Protein AF-A0A5C8HL17-F1 (afdb_monomer)

Foldseek 3Di:
DDDDDDDDDDDDDDDDDDDDDDDDDDDDDDDDDPDPPPPPPPPDDDPQDALWDFPDDDQWKTKIKHAQVSLCVLQVHGQDPVCLLSSLVSLLQLVSQCSHPVSVVVSVQSNVQSVVVVVQSSVQSVCSHPPVKIWMWMWTRDPVDIHIHIHIGHDD

pLDDT: mean 79.91, std 22.43, range [35.78, 98.31]

Radius of gyration: 26.23 Å; Cα contacts (8 Å, |Δi|>4): 210; chains: 1; bounding box: 77×61×43 Å

Sequence (156 aa):
MRRTSVLAIALTVMLGLTACAPAQQPGSETTAPSGSASETTQPTPAPAETFVTIAYSDSYKTIFQLDAEQIAAASGTDLTADSIDAVATALAPASVWQADSQTAPYADLIATAFSREADSTREALHAVLNDDARLKIYVGHNSNAEIAHIQTEHDN

Mean predicted aligned error: 14.61 Å

Secondary structure (DSSP, 8-state):
-----------------------------------------PPPPPPPB---EEEEE-SSEEEEEE-HHHHHHHHTS---TTTHHHHHHHHSSHHHHHTBTTTGGGHHHHHHHHHH-HHHHHHHHHHHHHSSEEEEEEEEEETTEEEEEEEEEE--

Solvent-accessible surface area (backbone atoms only — not comparable to full-atom values): 9640 Å² total; per-residue (Å²): 136,87,87,81,87,86,88,84,86,85,86,86,86,85,86,84,87,86,87,86,85,88,88,84,89,87,83,83,89,79,82,83,76,81,78,79,76,78,76,75,77,72,78,76,76,73,82,57,52,80,58,71,42,78,78,44,76,61,91,50,34,40,30,38,36,30,45,60,68,33,45,18,67,60,35,74,40,72,77,44,93,90,31,48,70,60,38,54,58,43,54,26,47,36,69,52,33,50,45,18,69,85,41,35,90,44,11,64,44,46,16,49,21,41,66,75,39,46,66,49,43,49,53,16,54,51,35,33,73,74,60,71,23,26,35,26,40,40,34,39,45,49,102,88,51,75,50,37,44,66,40,66,44,66,82,128

Nearest PDB structures (foldseek):
  5k0p-assembly1_B  TM=3.772E-01  e=8.253E+00  Pyrobaculum calidifontis JCM 11548
  7okt-assembly2_B  TM=3.736E-01  e=8.773E+00  Homo sapiens

Structure (mmCIF, N/CA/C/O backbone):
data_AF-A0A5C8HL17-F1
#
_entry.id   AF-A0A5C8HL17-F1
#
loop_
_atom_site.group_PDB
_atom_site.id
_atom_site.type_symbol
_atom_site.label_atom_id
_atom_site.label_alt_id
_atom_site.label_comp_id
_atom_site.label_asym_id
_atom_site.label_entity_id
_atom_site.label_seq_id
_atom_site.pdbx_PDB_ins_code
_atom_site.Cartn_x
_atom_site.Cartn_y
_atom_site.Cartn_z
_atom_site.occupancy
_atom_site.B_iso_or_equiv
_atom_site.auth_seq_id
_atom_site.auth_comp_id
_atom_site.auth_asym_id
_atom_site.auth_atom_id
_atom_site.pdbx_PDB_model_num
ATOM 1 N N . MET A 1 1 ? -16.397 22.067 -29.656 1.00 42.16 1 MET A N 1
ATOM 2 C CA . MET A 1 1 ? -15.499 22.574 -28.596 1.00 42.16 1 MET A CA 1
ATOM 3 C C . MET A 1 1 ? -14.068 22.430 -29.088 1.00 42.16 1 MET A C 1
ATOM 5 O O . MET A 1 1 ? -13.702 21.355 -29.547 1.00 42.16 1 MET A O 1
ATOM 9 N N . ARG A 1 2 ? -13.333 23.544 -29.165 1.00 36.09 2 ARG A N 1
ATOM 10 C CA . ARG A 1 2 ? -12.019 23.645 -29.817 1.00 36.09 2 ARG A CA 1
ATOM 11 C C . ARG A 1 2 ? -10.910 23.236 -28.842 1.00 36.09 2 ARG A C 1
ATOM 13 O O . ARG A 1 2 ? -10.924 23.663 -27.695 1.00 36.09 2 ARG A O 1
ATOM 20 N N . ARG A 1 3 ? -9.975 22.418 -29.329 1.00 49.31 3 ARG A N 1
ATOM 21 C CA . ARG A 1 3 ? -8.688 22.105 -28.695 1.00 49.31 3 ARG A CA 1
ATOM 22 C C . ARG A 1 3 ? -7.752 23.309 -28.821 1.00 49.31 3 ARG A C 1
ATOM 24 O O . ARG A 1 3 ? -7.663 23.863 -29.914 1.00 49.31 3 ARG A O 1
ATOM 31 N N . THR A 1 4 ? -6.995 23.613 -27.769 1.00 45.09 4 THR A N 1
ATOM 32 C CA . THR A 1 4 ? -5.755 24.396 -27.880 1.00 45.09 4 THR A CA 1
ATOM 33 C C . THR A 1 4 ? -4.794 24.025 -26.756 1.00 45.09 4 THR A C 1
ATOM 35 O O . THR A 1 4 ? -5.129 24.129 -25.581 1.00 45.09 4 THR A O 1
ATOM 38 N N . SER A 1 5 ? -3.626 23.548 -27.175 1.00 46.50 5 SER A N 1
ATOM 39 C CA . SER A 1 5 ? -2.414 23.262 -26.410 1.00 46.50 5 SER A CA 1
ATOM 40 C C . SER A 1 5 ? -1.787 24.534 -25.812 1.00 46.50 5 SER A C 1
ATOM 42 O O . SER A 1 5 ? -2.112 25.631 -26.258 1.00 46.50 5 SER A O 1
ATOM 44 N N . VAL A 1 6 ? -0.819 24.390 -24.898 1.00 42.53 6 VAL A N 1
ATOM 45 C CA . VAL A 1 6 ? 0.613 24.727 -25.104 1.00 42.53 6 VAL A CA 1
ATOM 46 C C . VAL A 1 6 ? 1.372 24.693 -23.763 1.00 42.53 6 VAL A C 1
ATOM 48 O O . VAL A 1 6 ? 0.928 25.211 -22.745 1.00 42.53 6 VAL A O 1
ATOM 51 N N . LEU A 1 7 ? 2.531 24.041 -23.833 1.00 42.22 7 LEU A N 1
ATOM 52 C CA . LEU A 1 7 ? 3.609 23.874 -22.862 1.00 42.22 7 LEU A CA 1
ATOM 53 C C . LEU A 1 7 ? 4.429 25.175 -22.712 1.00 42.22 7 LEU A C 1
ATOM 55 O O . LEU A 1 7 ? 4.697 25.821 -23.723 1.00 42.22 7 LEU A O 1
ATOM 59 N N . ALA A 1 8 ? 4.932 25.506 -21.518 1.00 44.28 8 ALA A N 1
ATOM 60 C CA . ALA A 1 8 ? 6.063 26.433 -21.380 1.00 44.28 8 ALA A CA 1
ATOM 61 C C . ALA A 1 8 ? 6.894 26.128 -20.121 1.00 44.28 8 ALA A C 1
ATOM 63 O O . ALA A 1 8 ? 6.451 26.321 -18.993 1.00 44.28 8 ALA A O 1
ATOM 64 N N . ILE A 1 9 ? 8.109 25.636 -20.362 1.00 43.78 9 ILE A N 1
ATOM 65 C CA . ILE A 1 9 ? 9.201 25.420 -19.409 1.00 43.78 9 ILE A CA 1
ATOM 66 C C . ILE A 1 9 ? 9.983 26.734 -19.300 1.00 43.78 9 ILE A C 1
ATOM 68 O O . ILE A 1 9 ? 10.326 27.317 -20.328 1.00 43.78 9 ILE A O 1
ATOM 72 N N . ALA A 1 10 ? 10.314 27.175 -18.085 1.00 45.81 10 ALA A N 1
ATOM 73 C CA . ALA A 1 10 ? 11.260 28.266 -17.858 1.00 45.81 10 ALA A CA 1
ATOM 74 C C . ALA A 1 10 ? 12.396 27.781 -16.947 1.00 45.81 10 ALA A C 1
ATOM 76 O O . ALA A 1 10 ? 12.210 27.536 -15.758 1.00 45.81 10 ALA A O 1
ATOM 77 N N . LEU A 1 11 ? 13.564 27.610 -17.565 1.00 40.94 11 LEU A N 1
ATOM 78 C CA . LEU A 1 11 ? 14.851 27.283 -16.965 1.00 40.94 11 LEU A CA 1
ATOM 79 C C . LEU A 1 11 ? 15.594 28.603 -16.711 1.00 40.94 11 LEU A C 1
ATOM 81 O O . LEU A 1 11 ? 15.856 29.337 -17.664 1.00 40.94 11 LEU A O 1
ATOM 85 N N . THR A 1 12 ? 15.958 28.899 -15.464 1.00 53.41 12 THR A N 1
ATOM 86 C CA . THR A 1 12 ? 16.748 30.096 -15.131 1.00 53.41 12 THR A CA 1
ATOM 87 C C . THR A 1 12 ? 18.069 29.669 -14.503 1.00 53.41 12 THR A C 1
ATOM 89 O O . THR A 1 12 ? 18.123 29.287 -13.338 1.00 53.41 12 THR A O 1
ATOM 92 N N . VAL A 1 13 ? 19.140 29.726 -15.295 1.00 46.25 13 VAL A N 1
ATOM 93 C CA . VAL A 1 13 ? 20.533 29.589 -14.847 1.00 46.25 13 VAL A CA 1
ATOM 94 C C . VAL A 1 13 ? 21.105 30.997 -14.711 1.00 46.25 13 VAL A C 1
ATOM 96 O O . VAL A 1 13 ? 21.117 31.751 -15.683 1.00 46.25 13 VAL A O 1
ATOM 99 N N . MET A 1 14 ? 21.571 31.363 -13.516 1.00 50.06 14 MET A N 1
ATOM 100 C CA . MET A 1 14 ? 22.190 32.663 -13.248 1.00 50.06 14 MET A CA 1
ATOM 101 C C . MET A 1 14 ? 23.695 32.468 -13.008 1.00 50.06 14 MET A C 1
ATOM 103 O O . MET A 1 14 ? 24.106 31.942 -11.977 1.00 50.06 14 MET A O 1
ATOM 107 N N . LEU A 1 15 ? 24.511 32.870 -13.990 1.00 47.12 15 LEU A N 1
ATOM 108 C CA . LEU A 1 15 ? 25.963 33.026 -13.868 1.00 47.12 15 LEU A CA 1
ATOM 109 C C . LEU A 1 15 ? 26.269 34.421 -13.306 1.00 47.12 15 LEU A C 1
ATOM 111 O O . LEU A 1 15 ? 25.913 35.424 -13.923 1.00 47.12 15 LEU A O 1
ATOM 115 N N . GLY A 1 16 ? 26.979 34.482 -12.180 1.00 44.03 16 GLY A N 1
ATOM 116 C CA . GLY A 1 16 ? 27.590 35.705 -11.661 1.00 44.03 16 GLY A CA 1
ATOM 117 C C . GLY A 1 16 ? 29.113 35.623 -11.749 1.00 44.03 16 GLY A C 1
ATOM 118 O O . GLY A 1 16 ? 29.729 34.869 -11.004 1.00 44.03 16 GLY A O 1
ATOM 119 N N . LEU A 1 17 ? 29.700 36.393 -12.669 1.00 49.94 17 LEU A N 1
ATOM 120 C CA . LEU A 1 17 ? 31.133 36.694 -12.755 1.00 49.94 17 LEU A CA 1
ATOM 121 C C . LEU A 1 17 ? 31.452 37.930 -11.904 1.00 49.94 17 LEU A C 1
ATOM 123 O O . LEU A 1 17 ? 30.782 38.953 -12.046 1.00 49.94 17 LEU A O 1
ATOM 127 N N . THR A 1 18 ? 32.546 37.892 -11.145 1.00 57.34 18 THR A N 1
ATOM 128 C CA . THR A 1 18 ? 33.191 39.104 -10.617 1.00 57.34 18 THR A CA 1
ATOM 129 C C . THR A 1 18 ? 34.710 38.974 -10.704 1.00 57.34 18 THR A C 1
ATOM 131 O O . THR A 1 18 ? 35.293 37.979 -10.282 1.00 57.34 18 THR A O 1
ATOM 134 N N . ALA A 1 19 ? 35.329 39.985 -11.313 1.00 49.66 19 ALA A N 1
ATOM 135 C CA . ALA A 1 19 ? 36.747 40.098 -11.641 1.00 49.66 19 ALA A CA 1
ATOM 136 C C . ALA A 1 19 ? 37.540 40.878 -10.575 1.00 49.66 19 ALA A C 1
ATOM 138 O O . ALA A 1 19 ? 36.964 41.741 -9.919 1.00 49.66 19 ALA A O 1
ATOM 139 N N . CYS A 1 20 ? 38.858 40.644 -10.481 1.00 43.91 20 CYS A N 1
ATOM 140 C CA . CYS A 1 20 ? 39.902 41.685 -10.376 1.00 43.91 20 CYS A CA 1
ATOM 141 C C . CYS A 1 20 ? 41.315 41.064 -10.322 1.00 43.91 20 CYS A C 1
ATOM 143 O O . CYS A 1 20 ? 41.572 40.165 -9.528 1.00 43.91 20 CYS A O 1
ATOM 145 N N . ALA A 1 21 ? 42.227 41.569 -11.159 1.00 44.09 21 ALA A N 1
ATOM 146 C CA . ALA A 1 21 ? 43.671 41.283 -11.144 1.00 44.09 21 ALA A CA 1
ATOM 147 C C . ALA A 1 21 ? 44.423 42.276 -10.225 1.00 44.09 21 ALA A C 1
ATOM 149 O O . ALA A 1 21 ? 43.884 43.348 -9.935 1.00 44.09 21 ALA A O 1
ATOM 150 N N . PRO A 1 22 ? 45.665 41.969 -9.792 1.00 51.50 22 PRO A N 1
ATOM 151 C CA . PRO A 1 22 ? 46.831 42.605 -10.431 1.00 51.50 22 PRO A CA 1
ATOM 152 C C . PRO A 1 22 ? 48.074 41.687 -10.597 1.00 51.50 22 PRO A C 1
ATOM 154 O O . PRO A 1 22 ? 48.050 40.504 -10.278 1.00 51.50 22 PRO A O 1
ATOM 157 N N . ALA A 1 23 ? 49.132 42.253 -11.190 1.00 47.78 23 ALA A N 1
ATOM 158 C CA . ALA A 1 23 ? 50.220 41.623 -11.948 1.00 47.78 23 ALA A CA 1
ATOM 159 C C . ALA A 1 23 ? 51.533 41.259 -11.187 1.00 47.78 23 ALA A C 1
ATOM 161 O O . ALA A 1 23 ? 51.752 41.715 -10.072 1.00 47.78 23 ALA A O 1
ATOM 162 N N . GLN A 1 24 ? 52.432 40.562 -11.923 1.00 42.75 24 GLN A N 1
ATOM 163 C CA . GLN A 1 24 ? 53.922 40.465 -11.843 1.00 42.75 24 GLN A CA 1
ATOM 164 C C . GLN A 1 24 ? 54.627 39.312 -11.055 1.00 42.75 24 GLN A C 1
ATOM 166 O O . GLN A 1 24 ? 54.848 39.394 -9.857 1.00 42.75 24 GLN A O 1
ATOM 171 N N . GLN A 1 25 ? 55.019 38.266 -11.819 1.00 43.12 25 GLN A N 1
ATOM 172 C CA . GLN A 1 25 ? 56.296 37.489 -11.958 1.00 43.12 25 GLN A CA 1
ATOM 173 C C . GLN A 1 25 ? 57.489 37.668 -10.964 1.00 43.12 25 GLN A C 1
ATOM 175 O O . GLN A 1 25 ? 57.679 38.771 -10.466 1.00 43.12 25 GLN A O 1
ATOM 180 N N . PRO A 1 26 ? 58.521 36.777 -10.973 1.00 58.12 26 PRO A N 1
ATOM 181 C CA . PRO A 1 26 ? 58.613 35.328 -10.696 1.00 58.12 26 PRO A CA 1
ATOM 182 C C . PRO A 1 26 ? 59.573 35.014 -9.509 1.00 58.12 26 PRO A C 1
ATOM 184 O O . PRO A 1 26 ? 60.483 35.783 -9.214 1.00 58.12 26 PRO A O 1
ATOM 187 N N . GLY A 1 27 ? 59.457 33.850 -8.863 1.00 35.78 27 GLY A N 1
ATOM 188 C CA . GLY A 1 27 ? 60.402 33.452 -7.810 1.00 35.78 27 GLY A CA 1
ATOM 189 C C . GLY A 1 27 ? 60.172 32.031 -7.308 1.00 35.78 27 GLY A C 1
ATOM 190 O O . GLY A 1 27 ? 59.035 31.596 -7.173 1.00 35.78 27 GLY A O 1
ATOM 191 N N . SER A 1 28 ? 61.272 31.316 -7.119 1.00 47.62 28 SER A N 1
ATOM 192 C CA . SER A 1 28 ? 61.405 29.878 -6.909 1.00 47.62 28 SER A CA 1
ATOM 193 C C . SER A 1 28 ? 60.771 29.313 -5.632 1.00 47.62 28 SER A C 1
ATOM 195 O O . SER A 1 28 ? 60.615 30.009 -4.636 1.00 47.62 28 SER A O 1
ATOM 197 N N . GLU A 1 29 ? 60.534 27.996 -5.693 1.00 49.69 29 GLU A N 1
ATOM 198 C CA . GLU A 1 29 ? 60.443 27.038 -4.580 1.00 49.69 29 GLU A CA 1
ATOM 199 C C . GLU 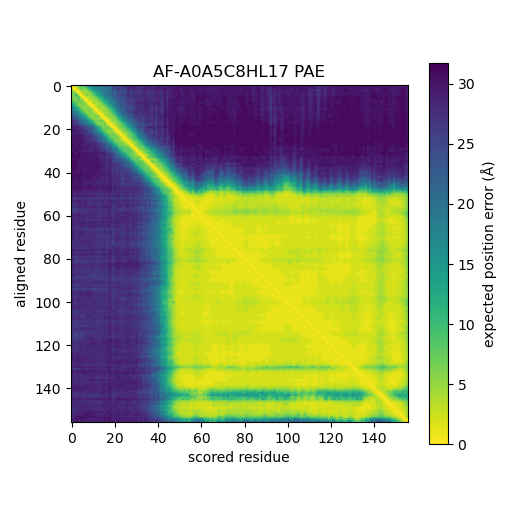A 1 29 ? 59.373 27.304 -3.515 1.00 49.69 29 GLU A C 1
ATOM 201 O O . GLU A 1 29 ? 59.572 28.026 -2.544 1.00 49.69 29 GLU A O 1
ATOM 206 N N . THR A 1 30 ? 58.243 26.600 -3.621 1.00 45.44 30 THR A N 1
ATOM 207 C CA . THR A 1 30 ? 57.402 26.302 -2.456 1.00 45.44 30 THR A CA 1
ATOM 208 C C . THR A 1 30 ? 56.748 24.934 -2.617 1.00 45.44 30 THR A C 1
ATOM 210 O O . THR A 1 30 ? 55.976 24.672 -3.535 1.00 45.44 30 THR A O 1
ATOM 213 N N . THR A 1 31 ? 57.142 24.068 -1.693 1.00 47.38 31 THR A N 1
ATOM 214 C CA . THR A 1 31 ? 56.577 22.798 -1.251 1.00 47.38 31 THR A CA 1
ATOM 215 C C . THR A 1 31 ? 55.072 22.671 -1.490 1.00 47.38 31 THR A C 1
ATOM 217 O O . THR A 1 31 ? 54.289 23.505 -1.040 1.00 47.38 31 THR A O 1
ATOM 220 N N . ALA A 1 32 ? 54.666 21.582 -2.141 1.00 52.50 32 ALA A N 1
ATOM 221 C CA . ALA A 1 32 ? 53.272 21.165 -2.206 1.00 52.50 32 ALA A CA 1
ATOM 222 C C . ALA A 1 32 ? 52.741 20.859 -0.793 1.00 52.50 32 ALA A C 1
ATOM 224 O O . ALA A 1 32 ? 53.315 20.004 -0.115 1.00 52.50 32 ALA A O 1
ATOM 225 N N . PRO A 1 33 ? 51.630 21.462 -0.340 1.00 47.91 33 PRO A N 1
ATOM 226 C CA . PRO A 1 33 ? 50.784 20.809 0.635 1.00 47.91 33 PRO A CA 1
ATOM 227 C C . PRO A 1 33 ? 49.878 19.837 -0.124 1.00 47.91 33 PRO A C 1
ATOM 229 O O . PRO A 1 33 ? 49.073 20.239 -0.966 1.00 47.91 33 PRO A O 1
ATOM 232 N N . SER A 1 34 ? 50.046 18.546 0.162 1.00 49.78 34 SER A N 1
ATOM 233 C CA . SER A 1 34 ? 49.098 17.499 -0.206 1.00 49.78 34 SER A CA 1
ATOM 234 C C . SER A 1 34 ? 47.687 17.958 0.141 1.00 49.78 34 SER A C 1
ATOM 236 O O . SER A 1 34 ? 47.363 18.168 1.310 1.00 49.78 34 SER A O 1
ATOM 238 N N . GLY A 1 35 ? 46.857 18.133 -0.885 1.00 42.97 35 GLY A N 1
ATOM 239 C CA . GLY A 1 35 ? 45.431 18.327 -0.702 1.00 42.97 35 GLY A CA 1
ATOM 240 C C . GLY A 1 35 ? 44.868 17.100 0.001 1.00 42.97 35 GLY A C 1
ATOM 241 O O . GLY A 1 35 ? 44.940 15.994 -0.533 1.00 42.97 35 GLY A O 1
ATOM 242 N N . SER 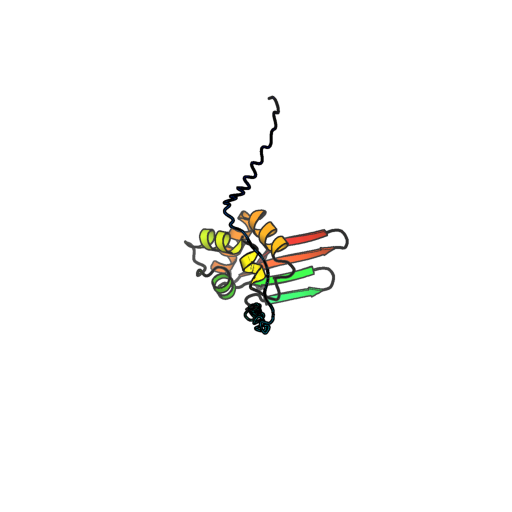A 1 36 ? 44.321 17.298 1.200 1.00 47.97 36 SER A N 1
ATOM 243 C CA . SER A 1 36 ? 43.390 16.346 1.792 1.00 47.97 36 SER A CA 1
ATOM 244 C C . SER A 1 36 ? 42.234 16.176 0.819 1.00 47.97 36 SER A C 1
ATOM 246 O O . SER A 1 36 ? 41.389 17.062 0.677 1.00 47.97 36 SER A O 1
ATOM 248 N N . ALA A 1 37 ? 42.213 15.037 0.132 1.00 53.69 37 ALA A N 1
ATOM 249 C CA . ALA A 1 37 ? 41.010 14.540 -0.497 1.00 53.69 37 ALA A CA 1
ATOM 250 C C . ALA A 1 37 ? 39.969 14.401 0.618 1.00 53.69 37 ALA A C 1
ATOM 252 O O . ALA A 1 37 ? 40.118 13.580 1.519 1.00 53.69 37 ALA A O 1
ATOM 253 N N . SER A 1 38 ? 38.952 15.262 0.601 1.00 43.41 38 SER A N 1
ATOM 254 C CA . SER A 1 38 ? 37.747 15.006 1.378 1.00 43.41 38 SER A CA 1
ATOM 255 C C . SER A 1 38 ? 37.084 13.798 0.732 1.00 43.41 38 SER A C 1
ATOM 257 O O . SER A 1 38 ? 36.419 13.925 -0.297 1.00 43.41 38 SER A O 1
ATOM 259 N N . GLU A 1 39 ? 37.337 12.618 1.298 1.00 49.03 39 GLU A N 1
ATOM 260 C CA . GLU A 1 39 ? 36.491 11.454 1.091 1.00 49.03 39 GLU A CA 1
ATOM 261 C C . GLU A 1 39 ? 35.063 11.901 1.381 1.00 49.03 39 GLU A C 1
ATOM 263 O O . GLU A 1 39 ? 34.702 12.268 2.499 1.00 49.03 39 GLU A O 1
ATOM 268 N N . THR A 1 40 ? 34.261 11.955 0.323 1.00 42.28 40 THR A N 1
ATOM 269 C CA . THR A 1 40 ? 32.821 12.076 0.467 1.00 42.28 40 THR A CA 1
ATOM 270 C C . THR A 1 40 ? 32.391 10.756 1.077 1.00 42.28 40 THR A C 1
ATOM 272 O O . THR A 1 40 ? 32.309 9.752 0.375 1.00 42.28 40 THR A O 1
ATOM 275 N N . THR A 1 41 ? 32.213 10.738 2.398 1.00 43.19 41 THR A N 1
ATOM 276 C CA . THR A 1 41 ? 31.577 9.634 3.109 1.00 43.19 41 THR A CA 1
ATOM 277 C C . THR A 1 41 ? 30.208 9.442 2.476 1.00 43.19 41 THR A C 1
ATOM 279 O O . THR A 1 41 ? 29.266 10.176 2.773 1.00 43.19 41 THR A O 1
ATOM 282 N N . GLN A 1 42 ? 30.116 8.501 1.538 1.00 52.41 42 GLN A N 1
ATOM 283 C CA . GLN A 1 42 ? 28.846 8.024 1.030 1.00 52.41 42 GLN A CA 1
ATOM 284 C C . GLN A 1 42 ? 28.091 7.503 2.256 1.00 52.41 42 GLN A C 1
ATOM 286 O O . GLN A 1 42 ? 28.626 6.633 2.950 1.00 52.41 42 GLN A O 1
ATOM 291 N N . PRO A 1 43 ? 26.920 8.064 2.600 1.00 47.69 43 PRO A N 1
ATOM 292 C CA . PRO A 1 43 ? 26.165 7.565 3.732 1.00 47.69 43 PRO A CA 1
ATOM 293 C C . PRO A 1 43 ? 25.869 6.092 3.465 1.00 47.69 43 PRO A C 1
ATOM 295 O O . PRO A 1 43 ? 25.261 5.745 2.450 1.00 47.69 43 PRO A O 1
ATOM 298 N N . THR A 1 44 ? 26.361 5.225 4.347 1.00 48.53 44 THR A N 1
ATOM 299 C CA . THR A 1 44 ? 25.947 3.826 4.397 1.00 48.53 44 THR A CA 1
ATOM 300 C C . THR A 1 44 ? 24.421 3.828 4.472 1.00 48.53 44 THR A C 1
ATOM 302 O O . THR A 1 44 ? 23.889 4.442 5.403 1.00 48.53 44 THR A O 1
ATOM 305 N N . PRO A 1 45 ? 23.708 3.219 3.505 1.00 53.09 45 PRO A N 1
ATOM 306 C CA . PRO A 1 45 ? 22.263 3.139 3.588 1.00 53.09 45 PRO A CA 1
ATOM 307 C C . PRO A 1 45 ? 21.913 2.450 4.904 1.00 53.09 45 PRO A C 1
ATOM 309 O O . PRO A 1 45 ? 22.485 1.405 5.230 1.00 53.09 45 PRO A O 1
ATOM 312 N N . ALA A 1 46 ? 21.016 3.063 5.676 1.00 55.97 46 ALA A N 1
ATOM 313 C CA . ALA A 1 46 ? 20.410 2.388 6.811 1.00 55.97 46 ALA A CA 1
ATOM 314 C C . ALA A 1 46 ? 19.837 1.043 6.324 1.00 55.97 46 ALA A C 1
ATOM 316 O O . ALA A 1 46 ? 19.383 0.967 5.175 1.00 55.97 46 ALA A O 1
ATOM 317 N N . PRO A 1 47 ? 19.902 -0.025 7.138 1.00 54.81 47 PRO A N 1
ATOM 318 C CA . PRO A 1 47 ? 19.278 -1.285 6.766 1.00 54.81 47 PRO A CA 1
ATOM 319 C C . PRO A 1 47 ? 17.810 -1.016 6.426 1.00 54.81 47 PRO A C 1
ATOM 321 O O . PRO A 1 47 ? 17.102 -0.388 7.208 1.00 54.81 47 PRO A O 1
ATOM 324 N N . ALA A 1 48 ? 17.392 -1.439 5.234 1.00 61.84 48 ALA A N 1
ATOM 325 C CA . ALA A 1 48 ? 16.007 -1.331 4.808 1.00 61.84 48 ALA A CA 1
ATOM 326 C C . ALA A 1 48 ? 15.141 -2.161 5.765 1.00 61.84 48 ALA A C 1
ATOM 328 O O . ALA A 1 48 ? 15.400 -3.353 5.968 1.00 61.84 48 ALA A O 1
ATOM 329 N N . GLU A 1 49 ? 14.161 -1.519 6.392 1.00 71.69 49 GLU A N 1
ATOM 330 C CA . GLU A 1 49 ? 13.269 -2.192 7.330 1.00 71.69 49 GLU A CA 1
ATOM 331 C C . GLU A 1 49 ? 12.307 -3.085 6.553 1.00 71.69 49 GLU A C 1
ATOM 333 O O . GLU A 1 49 ? 11.916 -2.753 5.443 1.00 71.69 49 GLU A O 1
ATOM 338 N N . THR A 1 50 ? 11.968 -4.258 7.084 1.00 84.44 50 THR A N 1
ATOM 339 C CA . THR A 1 50 ? 10.991 -5.136 6.428 1.00 84.44 50 THR A CA 1
ATOM 340 C C . THR A 1 50 ? 9.678 -5.041 7.179 1.00 84.44 50 THR A C 1
ATOM 342 O O . THR A 1 50 ? 9.617 -5.456 8.335 1.00 84.44 50 THR A O 1
ATOM 345 N N . PHE A 1 51 ? 8.651 -4.489 6.537 1.00 89.81 51 PHE A N 1
ATOM 346 C CA . PHE A 1 51 ? 7.319 -4.348 7.128 1.00 89.81 51 PHE A CA 1
ATOM 347 C C . PHE A 1 51 ? 6.239 -5.116 6.366 1.00 89.81 51 PHE A C 1
ATOM 349 O O . PHE A 1 51 ? 5.138 -5.256 6.885 1.00 89.81 51 PHE A O 1
ATOM 356 N N . VAL A 1 52 ? 6.512 -5.638 5.167 1.00 93.44 52 VAL A N 1
ATOM 357 C CA . VAL A 1 52 ? 5.532 -6.453 4.432 1.00 93.44 52 VAL A CA 1
ATOM 358 C C . VAL A 1 52 ? 5.744 -7.949 4.643 1.00 93.44 52 VAL A C 1
ATOM 360 O O . VAL A 1 52 ? 6.831 -8.413 4.982 1.00 93.44 52 VAL A O 1
ATOM 363 N N . THR A 1 53 ? 4.700 -8.739 4.388 1.00 95.56 53 THR A N 1
ATOM 364 C CA . THR A 1 53 ? 4.804 -10.200 4.283 1.00 95.56 53 THR A CA 1
ATOM 365 C C . THR A 1 53 ? 4.664 -10.644 2.833 1.00 95.56 53 THR A C 1
ATOM 367 O O . THR A 1 53 ? 3.690 -10.305 2.163 1.00 95.56 53 THR A O 1
ATOM 370 N N . ILE A 1 54 ? 5.607 -11.449 2.338 1.00 95.62 54 ILE A N 1
ATOM 371 C CA . ILE A 1 54 ? 5.470 -12.111 1.034 1.00 95.62 54 ILE A CA 1
ATOM 372 C C . ILE A 1 54 ? 4.571 -13.335 1.210 1.00 95.62 54 ILE A C 1
ATOM 374 O O . ILE A 1 54 ? 4.997 -14.357 1.745 1.00 95.62 54 ILE A O 1
ATOM 378 N N . ALA A 1 55 ? 3.338 -13.244 0.720 1.00 95.25 55 ALA A N 1
ATOM 379 C CA . ALA A 1 55 ? 2.401 -14.364 0.713 1.00 95.25 55 ALA A CA 1
ATOM 380 C C . ALA A 1 55 ? 2.707 -15.361 -0.416 1.00 95.25 55 ALA A C 1
ATOM 382 O O . ALA A 1 55 ? 2.448 -16.557 -0.292 1.00 95.25 55 ALA A O 1
ATOM 383 N N . TYR A 1 56 ? 3.253 -14.875 -1.536 1.00 95.69 56 TYR A N 1
ATOM 384 C CA . TYR A 1 56 ? 3.611 -15.701 -2.689 1.00 95.69 56 TYR A CA 1
ATOM 385 C C . TYR A 1 56 ? 4.631 -14.997 -3.590 1.00 95.69 56 TYR A C 1
ATOM 387 O O . TYR A 1 56 ? 4.547 -13.787 -3.785 1.00 95.69 56 TYR A O 1
ATOM 395 N N . SER A 1 57 ? 5.551 -15.747 -4.199 1.00 95.50 57 SER A N 1
ATOM 396 C CA . SER A 1 57 ? 6.463 -15.224 -5.220 1.00 95.50 57 SER A CA 1
ATOM 397 C C . SER A 1 57 ? 6.903 -16.326 -6.185 1.00 95.50 57 SER A C 1
ATOM 399 O O . SER A 1 57 ? 7.328 -17.399 -5.754 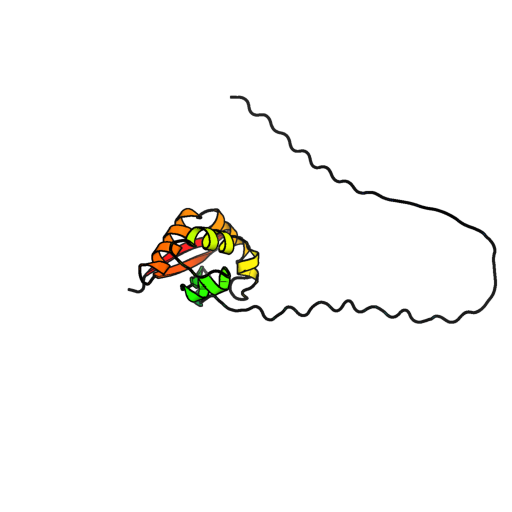1.00 95.50 57 SER A O 1
ATOM 401 N N . ASP A 1 58 ? 6.796 -16.065 -7.486 1.00 94.19 58 ASP A N 1
ATOM 402 C CA . ASP A 1 58 ? 7.355 -16.880 -8.565 1.00 94.19 58 ASP A CA 1
ATOM 403 C C . ASP A 1 58 ? 7.785 -15.995 -9.755 1.00 94.19 58 ASP A C 1
ATOM 405 O O . ASP A 1 58 ? 7.818 -14.767 -9.663 1.00 94.19 58 ASP A O 1
ATOM 409 N N . SER A 1 59 ? 8.121 -16.605 -10.896 1.00 91.62 59 SER A N 1
ATOM 410 C CA . SER A 1 59 ? 8.521 -15.868 -12.103 1.00 91.62 59 SER A CA 1
ATOM 411 C C . SER A 1 59 ? 7.394 -15.070 -12.774 1.00 91.62 59 SER A C 1
ATOM 413 O O . SER A 1 59 ? 7.668 -14.346 -13.725 1.00 91.62 59 SER A O 1
ATOM 415 N N . TYR A 1 60 ? 6.142 -15.233 -12.342 1.00 92.62 60 TYR A N 1
ATOM 416 C CA . TYR A 1 60 ? 4.956 -14.626 -12.951 1.00 92.62 60 TYR A CA 1
ATOM 417 C C . TYR A 1 60 ? 4.267 -13.616 -12.042 1.00 92.62 60 TYR A C 1
ATOM 419 O O . TYR A 1 60 ? 3.535 -12.758 -12.536 1.00 92.62 60 TYR A O 1
ATOM 427 N N . LYS A 1 61 ? 4.436 -13.719 -10.724 1.00 94.75 61 LYS A N 1
ATOM 428 C CA . LYS A 1 61 ? 3.858 -12.771 -9.777 1.00 94.75 61 LYS A CA 1
ATOM 429 C C . LYS A 1 61 ? 4.569 -12.762 -8.430 1.00 94.75 61 LYS A C 1
ATOM 431 O O . LYS A 1 61 ? 5.085 -13.774 -7.963 1.00 94.75 61 LYS A O 1
ATOM 436 N N . THR A 1 62 ? 4.461 -11.630 -7.754 1.00 96.94 62 THR A N 1
ATOM 437 C CA . THR A 1 62 ? 4.733 -11.477 -6.326 1.00 96.94 62 THR A CA 1
ATOM 438 C C . THR A 1 62 ? 3.474 -10.949 -5.648 1.00 96.94 62 THR A C 1
ATOM 440 O O . THR A 1 62 ? 2.802 -10.070 -6.180 1.00 96.94 62 THR A O 1
ATOM 443 N N . ILE A 1 63 ? 3.120 -11.501 -4.492 1.00 97.38 63 ILE A N 1
ATOM 444 C CA . ILE A 1 63 ? 1.987 -11.056 -3.681 1.00 97.38 63 ILE A CA 1
ATOM 445 C C . ILE A 1 63 ? 2.521 -10.651 -2.315 1.00 97.38 63 ILE A C 1
ATOM 447 O O . ILE A 1 63 ? 3.045 -11.492 -1.580 1.00 97.38 63 ILE A O 1
ATOM 451 N N . PHE A 1 64 ? 2.336 -9.380 -1.980 1.00 97.50 64 PHE A N 1
ATOM 452 C CA . PHE A 1 64 ? 2.576 -8.855 -0.643 1.00 97.50 64 PHE A CA 1
ATOM 453 C C . PHE A 1 64 ? 1.258 -8.752 0.112 1.00 97.50 64 PHE A C 1
ATOM 455 O O . PHE A 1 64 ? 0.212 -8.470 -0.480 1.00 97.50 64 PHE A O 1
ATOM 462 N N . GLN A 1 65 ? 1.318 -8.975 1.414 1.00 97.06 65 GLN A N 1
ATOM 463 C CA . GLN A 1 65 ? 0.211 -8.780 2.331 1.00 97.06 65 GLN A CA 1
ATOM 464 C C . GLN A 1 65 ? 0.648 -7.889 3.481 1.00 97.06 65 GLN A C 1
ATOM 466 O O . GLN A 1 65 ? 1.788 -7.984 3.946 1.00 97.06 65 GLN A O 1
ATOM 471 N N . LEU A 1 66 ? -0.277 -7.032 3.900 1.00 97.62 66 LEU A N 1
ATOM 472 C CA . LEU A 1 66 ? -0.140 -6.184 5.065 1.00 97.62 66 LEU A CA 1
ATOM 473 C C . LEU A 1 66 ? -1.363 -6.377 5.963 1.00 97.62 66 LEU A C 1
ATOM 475 O O . LEU A 1 66 ? -2.502 -6.259 5.502 1.00 97.62 66 LEU A O 1
ATOM 479 N N . ASP A 1 67 ? -1.118 -6.677 7.231 1.00 96.88 67 ASP A N 1
ATOM 480 C CA . ASP A 1 67 ? -2.113 -6.549 8.295 1.00 96.88 67 ASP A CA 1
ATOM 481 C C . ASP A 1 67 ? -2.171 -5.106 8.839 1.00 96.88 67 ASP A C 1
ATOM 483 O O . ASP A 1 67 ? -1.483 -4.204 8.350 1.00 96.88 67 ASP A O 1
ATOM 487 N N . ALA A 1 68 ? -3.018 -4.868 9.842 1.00 96.38 68 ALA A N 1
ATOM 488 C CA . ALA A 1 68 ? -3.195 -3.544 10.435 1.00 96.38 68 ALA A CA 1
ATOM 489 C C . ALA A 1 68 ? -1.905 -2.979 11.065 1.00 96.38 68 ALA A C 1
ATOM 491 O O . ALA A 1 68 ? -1.649 -1.780 10.940 1.00 96.38 68 ALA A O 1
ATOM 492 N N . GLU A 1 69 ? -1.079 -3.816 11.704 1.00 95.62 69 GLU A N 1
ATOM 493 C CA . GLU A 1 69 ? 0.179 -3.384 12.332 1.00 95.62 69 GLU A CA 1
ATOM 494 C C . GLU A 1 69 ? 1.208 -2.990 11.265 1.00 95.62 69 GLU A C 1
ATOM 496 O O . GLU A 1 69 ? 1.866 -1.954 11.366 1.00 95.62 69 GLU A O 1
ATOM 501 N N . GLN A 1 70 ? 1.296 -3.773 10.192 1.00 97.19 70 GLN A N 1
ATOM 502 C CA . GLN A 1 70 ? 2.169 -3.505 9.050 1.00 97.19 70 GLN A CA 1
ATOM 503 C C . GLN A 1 70 ? 1.736 -2.253 8.278 1.00 97.19 70 GLN A C 1
ATOM 505 O O . GLN A 1 70 ? 2.581 -1.463 7.851 1.00 97.19 70 GLN A O 1
ATOM 510 N N . ILE A 1 71 ? 0.427 -2.022 8.139 1.00 97.44 71 ILE A N 1
ATOM 511 C CA . ILE A 1 71 ? -0.120 -0.778 7.578 1.00 97.44 71 ILE A CA 1
ATOM 512 C C . ILE A 1 71 ? 0.262 0.419 8.452 1.00 97.44 71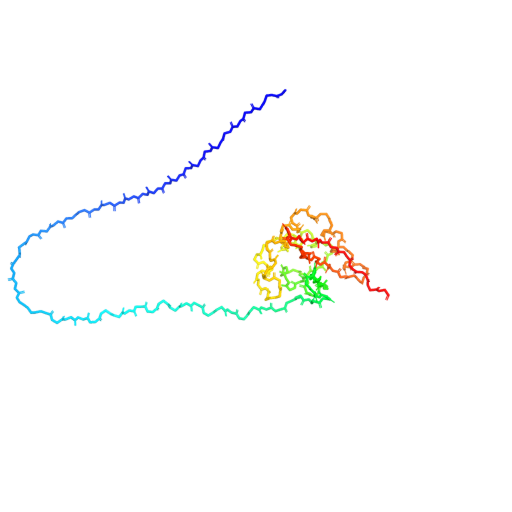 ILE A C 1
ATOM 514 O O . ILE A 1 71 ? 0.663 1.457 7.916 1.00 97.44 71 ILE A O 1
ATOM 518 N N . ALA A 1 72 ? 0.176 0.290 9.777 1.00 96.81 72 ALA A N 1
ATOM 519 C CA . ALA A 1 72 ? 0.573 1.354 10.692 1.00 96.81 72 ALA A CA 1
ATOM 520 C C . ALA A 1 72 ? 2.075 1.654 10.600 1.00 96.81 72 ALA A C 1
ATOM 522 O O . ALA A 1 72 ? 2.462 2.821 10.539 1.00 96.81 72 ALA A O 1
ATOM 523 N N . ALA A 1 73 ? 2.917 0.623 10.492 1.00 95.69 73 ALA A N 1
ATOM 524 C CA . ALA A 1 73 ? 4.357 0.785 10.303 1.00 95.69 73 ALA A CA 1
ATOM 525 C C . ALA A 1 73 ? 4.693 1.490 8.976 1.00 95.69 73 ALA A C 1
ATOM 527 O O . ALA A 1 73 ? 5.505 2.413 8.954 1.00 95.69 73 ALA A O 1
ATOM 528 N N . ALA A 1 74 ? 4.030 1.102 7.883 1.00 95.69 74 ALA A N 1
ATOM 529 C CA . ALA A 1 74 ? 4.253 1.669 6.554 1.00 95.69 74 ALA A CA 1
ATOM 530 C C . ALA A 1 74 ? 3.765 3.123 6.431 1.00 95.69 74 ALA A C 1
ATOM 532 O O . ALA A 1 74 ? 4.427 3.967 5.830 1.00 95.69 74 ALA A O 1
ATOM 533 N N . SER A 1 75 ? 2.590 3.420 6.988 1.00 96.06 75 SER A N 1
ATOM 534 C CA . SER A 1 75 ? 1.960 4.743 6.898 1.00 96.06 75 SER A CA 1
ATOM 535 C C . SER A 1 75 ? 2.390 5.709 8.006 1.00 96.06 75 SER A C 1
ATOM 537 O O . SER A 1 75 ? 2.141 6.912 7.908 1.00 96.06 75 SER A O 1
ATOM 539 N N . GLY A 1 76 ? 2.993 5.198 9.083 1.00 95.88 76 GLY A N 1
ATOM 540 C CA . GLY A 1 76 ? 3.271 5.950 10.305 1.00 95.88 76 GLY A CA 1
ATOM 541 C C . GLY A 1 76 ? 2.013 6.366 11.078 1.00 95.88 76 GLY A C 1
ATOM 542 O O . GLY A 1 76 ? 2.088 7.280 11.898 1.00 95.88 76 GLY A O 1
ATOM 543 N N . THR A 1 77 ? 0.853 5.765 10.786 1.00 96.75 77 THR A N 1
ATOM 544 C CA . THR A 1 77 ? -0.450 6.116 11.369 1.00 96.75 77 THR A CA 1
ATOM 545 C C . THR A 1 77 ? -1.263 4.859 11.664 1.00 96.75 77 THR A C 1
ATOM 547 O O . THR A 1 77 ? -1.449 4.027 10.782 1.00 96.75 77 THR A O 1
ATOM 550 N N . ASP A 1 78 ? -1.813 4.743 12.874 1.00 97.38 78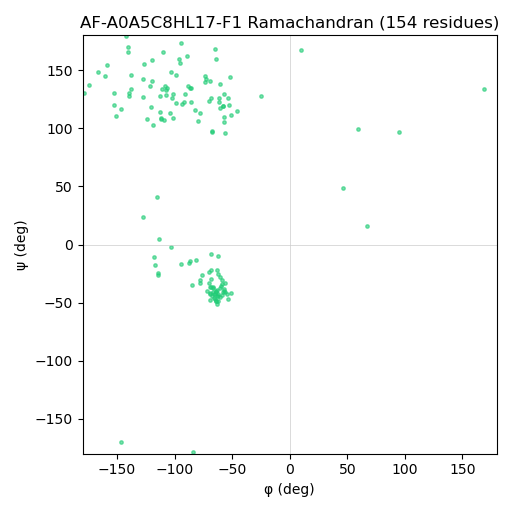 ASP A N 1
ATOM 551 C CA . ASP A 1 78 ? -2.698 3.626 13.217 1.00 97.38 78 ASP A CA 1
ATOM 552 C C . ASP A 1 78 ? -3.941 3.600 12.316 1.00 97.38 78 ASP A C 1
ATOM 554 O O . ASP A 1 78 ? -4.567 4.635 12.048 1.00 97.38 78 ASP A O 1
ATOM 558 N N . LEU A 1 79 ? -4.330 2.405 11.870 1.00 97.50 79 LEU A N 1
ATOM 559 C CA . LEU A 1 79 ? -5.530 2.211 11.066 1.00 97.50 79 LEU A CA 1
ATOM 560 C C . LEU A 1 79 ? -6.780 2.246 11.958 1.00 97.50 79 LEU A C 1
ATOM 562 O O . LEU A 1 79 ? -7.012 1.365 12.780 1.00 97.50 79 LEU A O 1
ATOM 566 N N . THR A 1 80 ? -7.603 3.273 11.772 1.00 98.00 80 THR A N 1
ATOM 567 C CA . THR A 1 80 ? -8.864 3.510 12.484 1.00 98.00 80 THR A CA 1
ATOM 568 C C . THR A 1 80 ? -9.904 4.039 11.499 1.00 98.00 80 THR A C 1
ATOM 570 O O . THR A 1 80 ? -9.545 4.490 10.413 1.00 98.00 80 THR A O 1
ATOM 573 N N . ALA A 1 81 ? -11.187 4.050 11.875 1.00 96.94 81 ALA A N 1
ATOM 574 C CA . ALA A 1 81 ? -12.255 4.549 11.002 1.00 96.94 81 ALA A CA 1
ATOM 575 C C . ALA A 1 81 ? -12.026 6.001 10.531 1.00 96.94 81 ALA A C 1
ATOM 577 O O . ALA A 1 81 ? -12.359 6.332 9.396 1.00 96.94 81 ALA A O 1
ATOM 578 N N . ASP A 1 82 ? -11.409 6.838 11.371 1.00 97.69 82 ASP A N 1
ATOM 579 C CA . ASP A 1 82 ? -11.157 8.252 11.077 1.00 97.69 82 ASP A CA 1
ATOM 580 C C . ASP A 1 82 ? -9.841 8.488 10.310 1.00 97.69 82 ASP A C 1
ATOM 582 O O . ASP A 1 82 ? -9.628 9.575 9.771 1.00 97.69 82 ASP A O 1
ATOM 586 N N . SER A 1 83 ? -8.942 7.496 10.251 1.00 98.00 83 SER A N 1
ATOM 587 C CA . SER A 1 83 ? -7.613 7.637 9.636 1.00 98.00 83 SER A CA 1
ATOM 588 C C . SER A 1 83 ? -7.483 7.001 8.250 1.00 98.00 83 SER A C 1
ATOM 590 O O . SER A 1 83 ? -6.438 7.167 7.628 1.00 98.00 83 SER A O 1
ATOM 592 N N . ILE A 1 84 ? -8.516 6.336 7.717 1.00 97.75 84 ILE A N 1
ATOM 593 C CA . ILE A 1 84 ? -8.444 5.602 6.434 1.00 97.75 84 ILE A CA 1
ATOM 594 C C . ILE A 1 84 ? -7.928 6.469 5.280 1.00 97.75 84 ILE A C 1
ATOM 596 O O . ILE A 1 84 ? -7.024 6.049 4.560 1.00 97.75 84 ILE A O 1
ATOM 600 N N . ASP A 1 85 ? -8.439 7.691 5.115 1.00 97.88 85 ASP A N 1
ATOM 601 C CA . ASP A 1 85 ? -7.977 8.589 4.047 1.00 97.88 85 ASP A CA 1
ATOM 602 C C . ASP A 1 85 ? -6.527 9.051 4.248 1.00 97.88 85 ASP A C 1
ATOM 604 O O . ASP A 1 85 ? -5.771 9.190 3.279 1.00 97.88 85 ASP A O 1
ATOM 608 N N . ALA A 1 86 ? -6.125 9.274 5.501 1.00 97.88 86 ALA A N 1
ATOM 609 C CA . ALA A 1 86 ? -4.759 9.655 5.839 1.00 97.88 86 ALA A CA 1
ATOM 610 C C . ALA A 1 86 ? -3.790 8.498 5.565 1.00 97.88 86 ALA A C 1
ATOM 612 O O . ALA A 1 86 ? -2.763 8.707 4.925 1.00 97.88 86 ALA A O 1
ATOM 613 N N . VAL A 1 87 ? -4.157 7.276 5.960 1.00 98.31 87 VAL A N 1
ATOM 614 C CA . VAL A 1 87 ? -3.398 6.051 5.688 1.00 98.31 87 VAL A CA 1
ATOM 615 C C . VAL A 1 87 ? -3.297 5.806 4.182 1.00 98.31 87 VAL A C 1
ATOM 617 O O . VAL A 1 87 ? -2.194 5.634 3.672 1.00 98.31 87 VAL A O 1
ATOM 620 N N . ALA A 1 88 ? -4.404 5.873 3.434 1.00 97.62 88 ALA A N 1
ATOM 621 C CA . ALA A 1 88 ? -4.387 5.712 1.978 1.00 97.62 88 ALA A CA 1
ATOM 622 C C . ALA A 1 88 ? -3.464 6.738 1.296 1.00 97.62 88 ALA A C 1
ATOM 624 O O . ALA A 1 88 ? -2.704 6.396 0.391 1.00 97.62 88 ALA A O 1
ATOM 625 N N . THR A 1 89 ? -3.489 7.990 1.764 1.00 97.69 89 THR A N 1
ATOM 626 C CA . THR A 1 89 ? -2.600 9.053 1.273 1.00 97.69 89 THR A CA 1
ATOM 627 C C . THR A 1 89 ? -1.139 8.780 1.625 1.00 97.69 89 THR A C 1
ATOM 629 O O . THR A 1 89 ? -0.263 8.993 0.790 1.00 97.69 89 THR A O 1
ATOM 632 N N . ALA A 1 90 ? -0.864 8.296 2.838 1.00 97.44 90 ALA A N 1
ATOM 633 C CA . ALA A 1 90 ? 0.483 7.987 3.305 1.00 97.44 90 ALA A CA 1
ATOM 634 C C . ALA A 1 90 ? 1.100 6.782 2.581 1.00 97.44 90 ALA A C 1
ATOM 636 O O . ALA A 1 90 ? 2.309 6.756 2.392 1.00 97.44 90 ALA A O 1
ATOM 637 N N . LEU A 1 91 ? 0.289 5.823 2.127 1.00 97.31 91 LEU A N 1
ATOM 638 C CA . LEU A 1 91 ? 0.741 4.650 1.372 1.00 97.31 91 LEU A CA 1
ATOM 639 C C . LEU A 1 91 ? 0.958 4.923 -0.131 1.00 97.31 91 LEU A C 1
ATOM 641 O O . LEU A 1 91 ? 1.569 4.115 -0.829 1.00 97.31 91 LEU A O 1
ATOM 645 N N . ALA A 1 92 ? 0.473 6.050 -0.659 1.00 97.12 92 ALA A N 1
ATOM 646 C CA . ALA A 1 92 ? 0.557 6.361 -2.088 1.00 97.12 92 ALA A CA 1
ATOM 647 C C . ALA A 1 92 ? 1.979 6.655 -2.629 1.00 97.12 92 ALA A C 1
ATOM 649 O O . ALA A 1 92 ? 2.255 6.285 -3.773 1.00 97.12 92 ALA A O 1
ATOM 650 N N . PRO A 1 93 ? 2.896 7.320 -1.897 1.00 97.50 93 PRO A N 1
ATOM 651 C CA . PRO A 1 93 ? 4.228 7.643 -2.406 1.00 97.50 93 PRO A CA 1
ATOM 652 C C . PRO A 1 93 ? 5.135 6.418 -2.579 1.00 97.50 93 PRO A C 1
ATOM 654 O O . PRO A 1 93 ? 5.232 5.567 -1.699 1.00 97.50 93 PRO A O 1
ATOM 657 N N . ALA A 1 94 ? 5.920 6.391 -3.661 1.00 97.38 94 ALA A N 1
ATOM 658 C CA . ALA A 1 94 ? 6.911 5.336 -3.908 1.00 97.38 94 ALA A CA 1
ATOM 659 C C . ALA A 1 94 ? 7.965 5.219 -2.795 1.00 97.38 94 ALA A C 1
ATOM 661 O O . ALA A 1 94 ? 8.442 4.124 -2.518 1.00 97.38 94 ALA A O 1
ATOM 662 N N . SER A 1 95 ? 8.299 6.320 -2.114 1.00 96.62 95 SER A N 1
ATOM 663 C CA . SER A 1 95 ? 9.289 6.328 -1.030 1.00 96.62 95 SER A CA 1
ATOM 664 C C . SER A 1 95 ? 8.916 5.429 0.151 1.00 96.62 95 SER A C 1
ATOM 666 O O . SER A 1 95 ? 9.813 4.936 0.825 1.00 96.62 95 SER A O 1
ATOM 668 N N . VAL A 1 96 ? 7.620 5.199 0.391 1.00 96.06 96 VAL A N 1
ATOM 669 C CA . VAL A 1 96 ? 7.145 4.272 1.434 1.00 96.06 96 VAL A CA 1
ATOM 670 C C . VAL A 1 96 ? 7.572 2.846 1.100 1.00 96.06 96 VAL A C 1
ATOM 672 O O . VAL A 1 96 ? 8.155 2.154 1.925 1.00 96.06 96 VAL A O 1
ATOM 675 N N . TRP A 1 97 ? 7.370 2.438 -0.150 1.00 96.44 97 TRP A N 1
ATOM 676 C CA . TRP A 1 97 ? 7.716 1.106 -0.648 1.00 96.44 97 TRP A CA 1
ATOM 677 C C . TRP A 1 97 ? 9.220 0.937 -0.902 1.00 96.44 97 TRP A C 1
ATOM 679 O O . TRP A 1 97 ? 9.752 -0.158 -0.808 1.00 96.44 97 TRP A O 1
ATOM 689 N N . GLN A 1 98 ? 9.948 2.019 -1.186 1.00 96.12 98 GLN A N 1
ATOM 690 C CA . GLN A 1 98 ? 11.414 1.979 -1.296 1.00 96.12 98 GLN A CA 1
ATOM 691 C C . GLN A 1 98 ? 12.111 1.753 0.050 1.00 96.12 98 GLN A C 1
ATOM 693 O O . GLN A 1 98 ? 13.250 1.287 0.064 1.00 96.12 98 GLN A O 1
ATOM 698 N N . ALA A 1 99 ? 11.457 2.097 1.164 1.00 93.69 99 ALA A N 1
ATOM 699 C CA . ALA A 1 99 ? 12.006 1.883 2.500 1.00 93.69 99 ALA A CA 1
ATOM 700 C C . ALA A 1 99 ? 12.094 0.392 2.865 1.00 93.69 99 ALA A C 1
ATOM 702 O O . ALA A 1 99 ? 12.919 0.022 3.703 1.00 93.69 99 ALA A O 1
ATOM 703 N N . ASP A 1 100 ? 11.293 -0.449 2.205 1.00 93.38 100 ASP A N 1
ATOM 704 C CA . ASP A 1 100 ? 11.252 -1.886 2.422 1.00 93.38 100 ASP A CA 1
ATOM 705 C C . ASP A 1 100 ? 11.999 -2.656 1.335 1.00 93.38 100 ASP A C 1
ATOM 707 O O . ASP A 1 100 ? 11.754 -2.514 0.139 1.00 93.38 100 ASP A O 1
ATOM 711 N N . SER A 1 101 ? 12.940 -3.506 1.757 1.00 93.56 101 SER A N 1
ATOM 712 C CA . SER A 1 101 ? 13.825 -4.221 0.827 1.00 93.56 101 SER A CA 1
ATOM 713 C C . SER A 1 101 ? 13.094 -5.169 -0.130 1.00 93.56 101 SER A C 1
ATOM 715 O O . SER A 1 101 ? 13.607 -5.449 -1.215 1.00 93.56 101 SER A O 1
ATOM 717 N N . GLN A 1 102 ? 11.913 -5.665 0.252 1.00 93.94 102 GLN A N 1
ATOM 718 C CA . GLN A 1 102 ? 11.133 -6.623 -0.528 1.00 93.94 102 GLN A CA 1
ATOM 719 C C . GLN A 1 102 ? 10.262 -5.921 -1.573 1.00 93.94 102 GLN A C 1
ATOM 721 O O . GLN A 1 102 ? 10.083 -6.440 -2.676 1.00 93.94 102 GLN A O 1
ATOM 726 N N . THR A 1 103 ? 9.742 -4.737 -1.248 1.00 95.62 103 THR A N 1
ATOM 727 C CA . THR A 1 103 ? 8.896 -3.935 -2.145 1.00 95.62 103 THR A CA 1
ATOM 728 C C . THR A 1 103 ? 9.663 -2.891 -2.946 1.00 95.62 103 THR A C 1
ATOM 730 O O . THR A 1 103 ? 9.164 -2.466 -3.988 1.00 95.62 103 THR A O 1
ATOM 733 N N . ALA A 1 104 ? 10.897 -2.550 -2.560 1.00 95.81 104 ALA A N 1
ATOM 734 C CA . ALA A 1 104 ? 11.736 -1.579 -3.261 1.00 95.81 104 ALA A CA 1
ATOM 735 C C . ALA A 1 104 ? 11.869 -1.823 -4.778 1.00 95.81 104 ALA A C 1
ATOM 737 O O . ALA A 1 104 ? 11.752 -0.850 -5.527 1.00 95.81 104 ALA A O 1
ATOM 738 N N . PRO A 1 105 ? 12.030 -3.069 -5.284 1.00 94.81 105 PRO A N 1
ATOM 739 C CA . PRO A 1 105 ? 12.077 -3.322 -6.728 1.00 94.81 105 PRO A CA 1
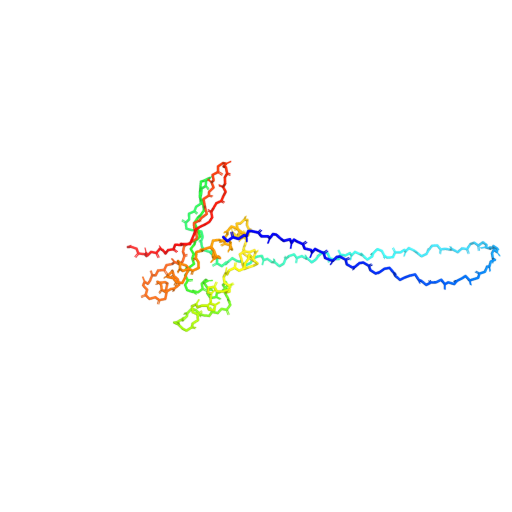ATOM 740 C C . PRO A 1 105 ? 10.780 -2.965 -7.468 1.00 94.81 105 PRO A C 1
ATOM 742 O O . PRO A 1 105 ? 10.802 -2.745 -8.674 1.00 94.81 105 PRO A O 1
ATOM 745 N N . TYR A 1 106 ? 9.656 -2.904 -6.751 1.00 96.00 106 TYR A N 1
ATOM 746 C CA . TYR A 1 106 ? 8.314 -2.699 -7.294 1.00 96.00 106 TYR A CA 1
ATOM 747 C C . TYR A 1 106 ? 7.697 -1.361 -6.868 1.00 96.00 106 TYR A C 1
ATOM 749 O O . TYR A 1 106 ? 6.539 -1.096 -7.185 1.00 96.00 106 TYR A O 1
ATOM 757 N N . ALA A 1 107 ? 8.440 -0.512 -6.155 1.00 96.81 107 ALA A N 1
ATOM 758 C CA . ALA A 1 107 ? 7.898 0.651 -5.459 1.00 96.81 107 ALA A CA 1
ATOM 759 C C . ALA A 1 107 ? 7.093 1.600 -6.361 1.00 96.81 107 ALA A C 1
ATOM 761 O O . ALA A 1 107 ? 6.002 2.028 -5.986 1.00 96.81 107 ALA A O 1
ATOM 762 N N . ASP A 1 108 ? 7.585 1.880 -7.569 1.00 97.12 108 ASP A N 1
ATOM 763 C CA . ASP A 1 108 ? 6.892 2.753 -8.524 1.00 97.12 108 ASP A CA 1
ATOM 764 C C . ASP A 1 108 ? 5.598 2.118 -9.058 1.00 97.12 108 ASP A C 1
ATOM 766 O O . ASP A 1 108 ? 4.590 2.807 -9.245 1.00 97.12 108 ASP A O 1
ATOM 770 N N . LEU A 1 109 ? 5.595 0.796 -9.272 1.00 97.06 109 LEU A N 1
ATOM 771 C CA . LEU A 1 109 ? 4.402 0.057 -9.689 1.00 97.06 109 LEU A CA 1
ATOM 772 C C . LEU A 1 109 ? 3.346 0.092 -8.590 1.00 97.06 109 LEU A C 1
ATOM 774 O O . LEU A 1 109 ? 2.181 0.379 -8.870 1.00 97.06 109 LEU A O 1
ATOM 778 N N . ILE A 1 110 ? 3.763 -0.161 -7.348 1.00 97.69 110 ILE A N 1
ATOM 779 C CA . ILE A 1 110 ? 2.885 -0.158 -6.180 1.00 97.69 110 ILE A CA 1
ATOM 780 C C . ILE A 1 110 ? 2.305 1.246 -5.974 1.00 97.69 110 ILE A C 1
ATOM 782 O O . ILE A 1 110 ? 1.087 1.395 -5.951 1.00 97.69 110 ILE A O 1
ATOM 786 N N . ALA A 1 111 ? 3.134 2.290 -5.949 1.00 97.62 111 ALA A N 1
ATOM 787 C CA . ALA A 1 111 ? 2.682 3.680 -5.835 1.00 97.62 111 ALA A CA 1
ATOM 788 C C . ALA A 1 111 ? 1.686 4.080 -6.938 1.00 97.62 111 ALA A C 1
ATOM 790 O O . ALA A 1 111 ? 0.665 4.732 -6.687 1.00 97.62 111 ALA A O 1
ATOM 791 N N . THR A 1 112 ? 1.944 3.639 -8.174 1.00 96.81 112 THR A N 1
ATOM 792 C CA . THR A 1 112 ? 1.024 3.845 -9.299 1.00 96.81 112 THR A CA 1
ATOM 793 C C . THR A 1 112 ? -0.306 3.126 -9.077 1.00 96.81 112 THR A C 1
ATOM 795 O O . THR A 1 112 ? -1.355 3.689 -9.393 1.00 96.81 112 THR A O 1
ATOM 798 N N . ALA A 1 113 ? -0.289 1.908 -8.530 1.00 97.12 113 ALA A N 1
ATOM 799 C CA . ALA A 1 113 ? -1.502 1.167 -8.199 1.00 97.12 113 ALA A CA 1
ATOM 800 C C . ALA A 1 113 ? -2.316 1.883 -7.114 1.00 97.12 113 ALA A C 1
ATOM 802 O O . ALA A 1 113 ? -3.490 2.143 -7.349 1.00 97.12 113 ALA A O 1
ATOM 803 N N . PHE A 1 114 ? -1.698 2.316 -6.010 1.00 96.62 114 PHE A N 1
ATOM 804 C CA . PHE A 1 114 ? -2.371 3.110 -4.967 1.00 96.62 114 PHE A CA 1
ATOM 805 C C . PHE A 1 114 ? -2.993 4.404 -5.513 1.00 96.62 114 PHE A C 1
ATOM 807 O O . PHE A 1 114 ? -4.096 4.782 -5.126 1.00 96.62 114 PHE A O 1
ATOM 814 N N . SER A 1 115 ? -2.319 5.068 -6.457 1.00 92.38 115 SER A N 1
ATOM 815 C CA . SER A 1 115 ? -2.839 6.289 -7.087 1.00 92.38 115 SER A CA 1
ATOM 816 C C . SER A 1 115 ? -4.004 6.014 -8.048 1.00 92.38 115 SER A C 1
ATOM 818 O O . SER A 1 115 ? -4.963 6.783 -8.103 1.00 92.38 115 SER A O 1
ATOM 820 N N . ARG A 1 116 ? -3.926 4.933 -8.835 1.00 96.00 116 ARG A N 1
ATOM 821 C CA . ARG A 1 116 ? -4.944 4.554 -9.831 1.00 96.00 116 ARG A CA 1
ATOM 822 C C . ARG A 1 116 ? -6.168 3.890 -9.198 1.00 96.00 116 ARG A C 1
ATOM 824 O O . ARG A 1 116 ? -7.270 4.035 -9.716 1.00 96.00 116 ARG A O 1
ATOM 831 N N . GLU A 1 117 ? -5.964 3.152 -8.115 1.00 97.06 117 GLU A N 1
ATOM 832 C CA . GLU A 1 117 ? -6.941 2.281 -7.451 1.00 97.06 117 GLU A CA 1
ATOM 833 C C . GLU A 1 117 ? -7.238 2.804 -6.039 1.00 97.06 117 GLU A C 1
ATOM 835 O O . GLU A 1 117 ? -7.330 2.048 -5.072 1.00 97.06 117 GLU A O 1
ATOM 840 N N . ALA A 1 118 ? -7.363 4.128 -5.911 1.00 94.44 118 ALA A N 1
ATOM 841 C CA . ALA A 1 118 ? -7.557 4.795 -4.628 1.00 94.44 118 ALA A CA 1
ATOM 842 C C . ALA A 1 118 ? -8.840 4.332 -3.912 1.00 94.44 118 ALA A C 1
ATOM 844 O O . ALA A 1 118 ? -8.851 4.200 -2.691 1.00 94.44 118 ALA A O 1
ATOM 845 N N . ASP A 1 119 ? -9.908 4.047 -4.659 1.00 95.25 119 ASP A N 1
ATOM 846 C CA . ASP A 1 119 ? -11.160 3.533 -4.092 1.00 95.25 119 ASP A CA 1
ATOM 847 C C . ASP A 1 119 ? -10.985 2.098 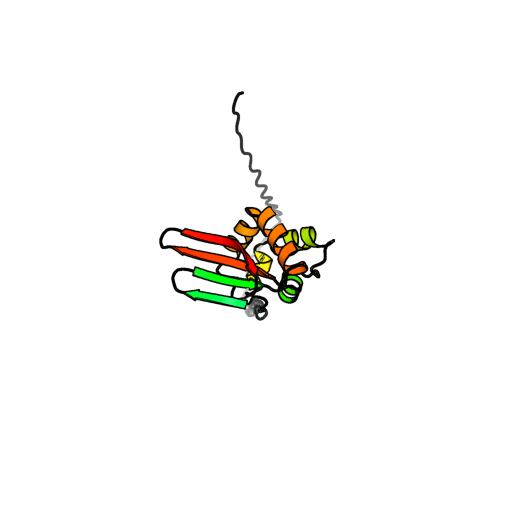-3.578 1.00 95.25 119 ASP A C 1
ATOM 849 O O . ASP A 1 119 ? -11.268 1.840 -2.410 1.00 95.25 119 ASP A O 1
ATOM 853 N N . SER A 1 120 ? -10.388 1.205 -4.377 1.00 95.94 120 SER A N 1
ATOM 854 C CA . SER A 1 120 ? -10.052 -0.161 -3.944 1.00 95.94 120 SER A CA 1
ATOM 855 C C . SER A 1 120 ? -9.123 -0.175 -2.730 1.00 95.94 120 SER A C 1
ATOM 857 O O . SER A 1 120 ? -9.226 -1.046 -1.873 1.00 95.94 120 SER A O 1
ATOM 859 N N . THR A 1 121 ? -8.218 0.803 -2.633 1.00 97.38 121 THR A N 1
ATOM 860 C CA . THR A 1 121 ? -7.333 0.963 -1.475 1.00 97.38 121 THR A CA 1
ATOM 861 C C . THR A 1 121 ? -8.144 1.263 -0.219 1.00 97.38 121 THR A C 1
ATOM 863 O O . THR A 1 121 ? -7.949 0.608 0.799 1.00 97.38 121 THR A O 1
ATOM 866 N N . ARG A 1 122 ? -9.084 2.215 -0.278 1.00 97.69 122 ARG A N 1
ATOM 867 C CA . ARG A 1 122 ? -9.962 2.532 0.859 1.00 97.69 122 ARG A CA 1
ATOM 868 C C . ARG A 1 122 ? -10.831 1.345 1.246 1.00 97.69 122 ARG A C 1
ATOM 870 O O . ARG A 1 122 ? -10.940 1.051 2.429 1.00 97.69 122 ARG A O 1
ATOM 877 N N . GLU A 1 123 ? -11.414 0.655 0.270 1.00 97.19 123 GLU A N 1
ATOM 878 C CA . GLU A 1 123 ? -12.210 -0.552 0.512 1.00 97.19 123 GLU A CA 1
ATOM 879 C C . GLU A 1 123 ? -11.383 -1.641 1.205 1.00 97.19 123 GLU A C 1
ATOM 881 O O . GLU A 1 123 ? -11.838 -2.228 2.185 1.00 97.19 123 GLU A O 1
ATOM 886 N N . ALA A 1 124 ? -10.142 -1.863 0.766 1.00 97.75 124 ALA A N 1
ATOM 887 C CA . ALA A 1 124 ? -9.246 -2.816 1.407 1.00 97.75 124 ALA A CA 1
ATOM 888 C C . ALA A 1 124 ? -8.865 -2.394 2.832 1.00 97.75 124 ALA A C 1
ATOM 890 O O . ALA A 1 124 ? -8.900 -3.223 3.735 1.00 97.75 124 ALA A O 1
ATOM 891 N N . LEU A 1 125 ? -8.573 -1.112 3.071 1.00 98.12 125 LEU A N 1
ATOM 892 C CA . LEU A 1 125 ? -8.308 -0.593 4.418 1.00 98.12 125 LEU A CA 1
ATOM 893 C C . LEU A 1 125 ? -9.530 -0.728 5.340 1.00 98.12 125 LEU A C 1
ATOM 895 O O . LEU A 1 125 ? -9.383 -1.086 6.507 1.00 98.12 125 LEU A O 1
ATOM 899 N N . HIS A 1 126 ? -10.739 -0.496 4.821 1.00 97.88 126 HIS A N 1
ATOM 900 C CA . HIS A 1 126 ? -11.976 -0.762 5.553 1.00 97.88 126 HIS A CA 1
ATOM 901 C C . HIS A 1 126 ? -12.109 -2.243 5.915 1.00 97.88 126 HIS A C 1
ATOM 903 O O . HIS A 1 126 ? -12.444 -2.546 7.057 1.00 97.88 126 HIS A O 1
ATOM 909 N N . ALA A 1 127 ? -11.832 -3.156 4.985 1.00 97.38 127 ALA A N 1
ATOM 910 C CA . ALA A 1 127 ? -11.917 -4.588 5.253 1.00 97.38 127 ALA A CA 1
ATOM 911 C C . ALA A 1 127 ? -10.883 -5.037 6.295 1.00 97.38 127 ALA A C 1
ATOM 913 O O . ALA A 1 127 ? -11.231 -5.757 7.224 1.00 97.38 127 ALA A O 1
ATOM 914 N N . VAL A 1 128 ? -9.634 -4.560 6.213 1.00 97.44 128 VAL A N 1
ATOM 915 C CA . VAL A 1 128 ? -8.606 -4.864 7.228 1.00 97.44 128 VAL A CA 1
ATOM 916 C C . VAL A 1 128 ? -9.063 -4.432 8.622 1.00 97.44 128 VAL A C 1
ATOM 918 O O . VAL A 1 128 ? -8.848 -5.145 9.597 1.00 97.44 128 VAL A O 1
ATOM 921 N N . LEU A 1 129 ? -9.724 -3.276 8.722 1.00 96.69 129 LEU A N 1
ATOM 922 C CA . LEU A 1 129 ? -10.216 -2.755 9.994 1.00 96.69 129 LEU A CA 1
ATOM 923 C C . LEU A 1 129 ? -11.394 -3.561 10.571 1.00 96.69 129 LEU A C 1
ATOM 925 O O . LEU A 1 129 ? -11.530 -3.623 11.792 1.00 96.69 129 LEU A O 1
ATOM 929 N N . ASN A 1 130 ? -12.268 -4.122 9.728 1.00 95.62 130 ASN A N 1
ATOM 930 C CA . ASN A 1 130 ? -13.573 -4.639 10.167 1.00 95.62 130 ASN A CA 1
ATOM 931 C C . ASN A 1 130 ? -13.743 -6.162 10.040 1.00 95.62 130 ASN A C 1
ATOM 933 O O . ASN A 1 130 ? -14.522 -6.734 10.800 1.00 95.62 130 ASN A O 1
ATOM 937 N N . ASP A 1 131 ? -13.025 -6.811 9.121 1.00 91.38 131 ASP A N 1
ATOM 938 C CA . ASP A 1 131 ? -13.412 -8.120 8.577 1.00 91.38 131 ASP A CA 1
ATOM 939 C C . ASP A 1 131 ? -12.298 -9.187 8.657 1.00 91.38 131 ASP A C 1
ATOM 941 O O . ASP A 1 131 ? -12.312 -10.136 7.877 1.00 91.38 131 ASP A O 1
ATOM 945 N N . ASP A 1 132 ? -11.337 -9.040 9.583 1.00 89.62 132 ASP A N 1
ATOM 946 C CA . ASP A 1 132 ? -10.151 -9.920 9.717 1.00 89.62 132 ASP A CA 1
ATOM 947 C C . ASP A 1 132 ? -9.473 -10.182 8.358 1.00 89.62 132 ASP A C 1
ATOM 949 O O . ASP A 1 132 ? -9.237 -11.311 7.921 1.00 89.62 132 ASP A O 1
ATOM 953 N N . ALA A 1 133 ? -9.251 -9.090 7.628 1.00 96.38 133 ALA A N 1
ATOM 954 C CA . ALA A 1 133 ? -8.716 -9.108 6.279 1.00 96.38 133 ALA A CA 1
ATOM 955 C C . ALA A 1 133 ? -7.292 -8.544 6.231 1.00 96.38 133 ALA A C 1
ATOM 957 O O . ALA A 1 133 ? -6.821 -7.859 7.141 1.00 96.38 133 ALA A O 1
ATOM 958 N N . ARG A 1 134 ? -6.610 -8.787 5.111 1.00 97.06 134 ARG A N 1
ATOM 959 C CA . ARG A 1 134 ? -5.287 -8.237 4.798 1.00 97.06 134 ARG A CA 1
ATOM 960 C C . ARG A 1 134 ? -5.346 -7.407 3.526 1.00 97.06 134 ARG A C 1
ATOM 962 O O . ARG A 1 134 ? -5.971 -7.795 2.535 1.00 97.06 134 ARG A O 1
ATOM 969 N N . LEU A 1 135 ? -4.621 -6.293 3.524 1.00 97.56 135 LEU A N 1
ATOM 970 C CA . LEU A 1 135 ? -4.359 -5.531 2.312 1.00 97.56 135 LEU A CA 1
ATOM 971 C C . LEU A 1 135 ? -3.403 -6.344 1.446 1.00 97.56 135 LEU A C 1
ATOM 973 O O . LEU A 1 135 ? -2.313 -6.712 1.882 1.00 97.56 135 LEU A O 1
ATOM 977 N N . LYS A 1 136 ? -3.802 -6.623 0.212 1.00 97.56 136 LYS A N 1
ATOM 978 C CA . LYS A 1 136 ? -3.045 -7.444 -0.725 1.00 97.56 136 LYS A CA 1
ATOM 979 C C . LYS A 1 136 ? -2.552 -6.597 -1.883 1.00 97.56 136 LYS A C 1
ATOM 981 O O . LYS A 1 136 ? -3.332 -5.943 -2.569 1.00 97.56 136 LYS A O 1
ATOM 986 N N . ILE A 1 137 ? -1.255 -6.676 -2.144 1.00 97.75 137 ILE A N 1
ATOM 987 C CA . ILE A 1 137 ? -0.612 -6.030 -3.284 1.00 97.75 137 ILE A CA 1
ATOM 988 C C . ILE A 1 137 ? -0.157 -7.135 -4.228 1.00 97.75 137 ILE A C 1
ATOM 990 O O . ILE A 1 137 ? 0.772 -7.888 -3.933 1.00 97.75 137 ILE A O 1
ATOM 994 N N . TYR A 1 138 ? -0.837 -7.254 -5.362 1.00 97.06 138 TYR A N 1
ATOM 995 C CA . TYR A 1 138 ? -0.477 -8.185 -6.422 1.00 97.06 138 TYR A CA 1
ATOM 996 C C . TYR A 1 138 ? 0.439 -7.480 -7.414 1.00 97.06 138 TYR A C 1
ATOM 998 O O . TYR A 1 138 ? 0.020 -6.493 -8.005 1.00 97.06 138 TYR A O 1
ATOM 1006 N N . VAL A 1 139 ? 1.639 -8.003 -7.652 1.00 96.88 139 VAL A N 1
ATOM 1007 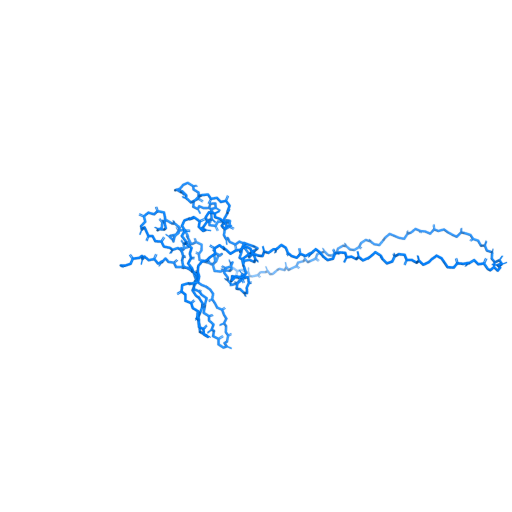C CA . VAL A 1 139 ? 2.543 -7.563 -8.721 1.00 96.88 139 VAL A CA 1
ATOM 1008 C C . VAL A 1 139 ? 2.667 -8.688 -9.737 1.00 96.88 139 VAL A C 1
ATOM 1010 O O . VAL A 1 139 ? 3.175 -9.756 -9.415 1.00 96.88 139 VAL A O 1
ATOM 1013 N N . GLY A 1 140 ? 2.179 -8.475 -10.954 1.00 94.62 140 GLY A N 1
ATOM 1014 C CA . GLY A 1 140 ? 2.316 -9.418 -12.059 1.00 94.62 140 GLY A CA 1
ATOM 1015 C C . GLY A 1 140 ? 3.573 -9.140 -12.875 1.00 94.62 140 GLY A C 1
ATOM 1016 O O . GLY A 1 140 ? 3.760 -8.019 -13.344 1.00 94.62 140 GLY A O 1
ATOM 1017 N N . HIS A 1 141 ? 4.362 -10.185 -13.107 1.00 91.81 141 HIS A N 1
ATOM 1018 C CA . HIS A 1 141 ? 5.548 -10.198 -13.957 1.00 91.81 141 HIS A CA 1
ATOM 1019 C C . HIS A 1 141 ? 5.164 -10.836 -15.287 1.00 91.81 141 HIS A C 1
ATOM 1021 O O . HIS A 1 141 ? 4.888 -12.035 -15.366 1.00 91.81 141 HIS A O 1
ATOM 1027 N N . ASN A 1 142 ? 5.095 -10.047 -16.354 1.00 81.31 142 ASN A N 1
ATOM 1028 C CA . ASN A 1 142 ? 4.941 -10.597 -17.693 1.00 81.31 142 ASN A CA 1
ATOM 1029 C C . ASN A 1 142 ? 6.039 -10.054 -18.609 1.00 81.31 142 ASN A C 1
ATOM 1031 O O . ASN A 1 142 ? 6.591 -8.983 -18.378 1.00 81.31 142 ASN A O 1
ATOM 1035 N N . SER A 1 143 ? 6.362 -10.794 -19.669 1.00 80.75 143 SER A N 1
ATOM 1036 C CA . SER A 1 143 ? 7.480 -10.462 -20.564 1.00 80.75 143 SER A CA 1
ATOM 1037 C C . SER A 1 143 ? 7.339 -9.124 -21.303 1.00 80.75 143 SER A C 1
ATOM 1039 O O . SER A 1 143 ? 8.293 -8.691 -21.942 1.00 80.75 143 SER A O 1
ATOM 1041 N N . ASN A 1 144 ? 6.170 -8.481 -21.240 1.00 78.69 144 ASN A N 1
ATOM 1042 C CA . ASN A 1 144 ? 5.863 -7.238 -21.943 1.00 78.69 144 ASN A CA 1
ATOM 1043 C C . ASN A 1 144 ? 5.557 -6.060 -20.997 1.00 78.69 144 ASN A C 1
ATOM 1045 O O . ASN A 1 144 ? 5.557 -4.918 -21.453 1.00 78.69 144 ASN A O 1
ATOM 1049 N N . ALA A 1 145 ? 5.250 -6.318 -19.722 1.00 73.94 145 ALA A N 1
ATOM 1050 C CA . ALA A 1 145 ? 4.851 -5.331 -18.726 1.00 73.94 145 ALA A CA 1
ATOM 1051 C C . ALA A 1 145 ? 4.885 -5.916 -17.303 1.00 73.94 145 ALA A C 1
ATOM 1053 O O . ALA A 1 145 ? 4.534 -7.073 -17.077 1.00 73.94 145 ALA A O 1
ATOM 1054 N N . GLU A 1 146 ? 5.190 -5.068 -16.329 1.00 87.00 146 GLU A N 1
ATOM 1055 C CA . GLU A 1 146 ? 4.937 -5.341 -14.916 1.00 87.00 146 GLU A CA 1
ATOM 1056 C C . GLU A 1 146 ? 3.785 -4.450 -14.444 1.00 87.00 146 GLU A C 1
ATOM 1058 O O . GLU A 1 146 ? 3.703 -3.278 -14.820 1.00 87.00 146 GLU A O 1
ATOM 1063 N N . ILE A 1 147 ? 2.843 -5.012 -13.683 1.00 91.19 147 ILE A N 1
ATOM 1064 C CA . ILE A 1 147 ? 1.653 -4.287 -13.212 1.00 91.19 147 ILE A CA 1
ATOM 1065 C C . ILE A 1 147 ? 1.392 -4.646 -11.756 1.00 91.19 147 ILE A C 1
ATOM 1067 O O . ILE A 1 147 ? 1.376 -5.826 -11.414 1.00 91.19 147 ILE A O 1
ATOM 1071 N N . ALA A 1 148 ? 1.122 -3.637 -10.926 1.00 94.81 148 ALA A N 1
ATOM 1072 C CA . ALA A 1 148 ? 0.619 -3.830 -9.573 1.00 94.81 148 ALA A CA 1
ATOM 1073 C C . ALA A 1 148 ? -0.890 -3.531 -9.461 1.00 94.81 148 ALA A C 1
ATOM 1075 O O . ALA A 1 148 ? -1.398 -2.654 -10.170 1.00 94.81 148 ALA A O 1
ATOM 1076 N N . HIS A 1 149 ? -1.568 -4.244 -8.558 1.00 96.38 149 HIS A N 1
ATOM 1077 C CA . HIS A 1 149 ? -2.985 -4.105 -8.204 1.00 96.38 149 HIS A CA 1
ATOM 1078 C C . HIS A 1 149 ? -3.194 -4.197 -6.691 1.00 96.38 149 HIS A C 1
ATOM 1080 O O . HIS A 1 149 ? -2.512 -4.976 -6.019 1.00 96.38 149 HIS A O 1
ATOM 1086 N N . ILE A 1 150 ? -4.175 -3.450 -6.188 1.00 95.88 150 ILE A N 1
ATOM 1087 C CA . ILE A 1 150 ? -4.586 -3.442 -4.784 1.00 95.88 150 ILE A CA 1
ATOM 1088 C C . ILE A 1 150 ? -5.848 -4.290 -4.622 1.00 95.88 150 ILE A C 1
ATOM 1090 O O . ILE A 1 150 ? -6.816 -4.157 -5.370 1.00 95.88 150 ILE A O 1
ATOM 1094 N N . GLN A 1 151 ? -5.816 -5.208 -3.664 1.00 94.31 151 GLN A N 1
ATOM 1095 C CA . GLN A 1 151 ? -6.875 -6.171 -3.387 1.00 94.31 151 GLN A CA 1
ATOM 1096 C C . GLN A 1 151 ? -7.047 -6.353 -1.877 1.00 94.31 151 GLN A C 1
ATOM 1098 O O . GLN A 1 151 ? -6.206 -5.939 -1.080 1.00 94.31 151 GLN A O 1
ATOM 1103 N N . THR A 1 152 ? -8.112 -7.051 -1.507 1.00 94.56 152 THR A N 1
ATOM 1104 C CA . THR A 1 152 ? -8.358 -7.533 -0.147 1.00 94.56 152 THR A CA 1
ATOM 1105 C C . THR A 1 152 ? -8.228 -9.051 -0.136 1.00 94.56 152 THR A C 1
ATOM 1107 O O . THR A 1 152 ? -8.788 -9.720 -1.006 1.00 94.56 152 THR A O 1
ATOM 1110 N N . GLU A 1 153 ? -7.511 -9.602 0.838 1.00 92.69 153 GLU A N 1
ATOM 1111 C CA . GLU A 1 153 ? -7.537 -11.033 1.153 1.00 92.69 153 GLU A CA 1
ATOM 1112 C C . GLU A 1 153 ? -8.306 -11.237 2.460 1.00 92.69 153 GLU A C 1
ATOM 1114 O O . GLU A 1 153 ? -8.033 -10.532 3.426 1.00 92.69 153 GLU A O 1
ATOM 1119 N N . HIS A 1 154 ? -9.232 -12.193 2.496 1.00 88.38 154 HIS A N 1
ATOM 1120 C CA . HIS A 1 154 ? -9.892 -12.620 3.731 1.00 88.38 154 HIS A CA 1
ATOM 1121 C C . HIS A 1 154 ? -9.330 -13.984 4.120 1.00 88.38 154 HIS A C 1
ATOM 1123 O O . HIS A 1 154 ? -9.211 -14.855 3.250 1.00 88.38 154 HIS A O 1
ATOM 1129 N N . ASP A 1 155 ? -8.996 -14.172 5.395 1.00 73.62 155 ASP A N 1
ATOM 1130 C CA . ASP A 1 155 ? -8.637 -15.493 5.899 1.00 73.62 155 ASP A CA 1
ATOM 1131 C C . ASP A 1 155 ? -9.903 -16.380 5.877 1.00 73.62 155 ASP A C 1
ATOM 1133 O O . ASP A 1 155 ? -10.979 -15.984 6.327 1.00 73.62 155 ASP A O 1
ATOM 1137 N N . ASN A 1 156 ? -9.798 -17.544 5.231 1.00 54.25 156 ASN A N 1
ATOM 1138 C CA . ASN A 1 156 ? -10.910 -18.449 4.895 1.00 54.25 156 ASN A CA 1
ATOM 1139 C C . ASN A 1 156 ? -10.967 -19.638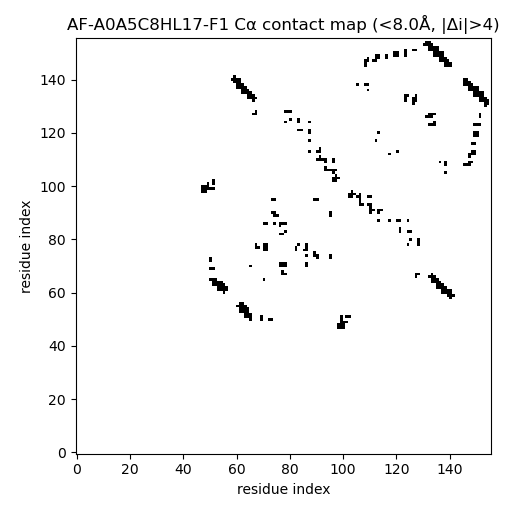 5.860 1.00 54.25 156 ASN A C 1
ATOM 1141 O O . ASN A 1 156 ? -9.880 -20.195 6.150 1.00 54.25 156 ASN A O 1
#

Organism: NCBI:txid664640